Protein AF-A0A6C0EYR5-F1 (afdb_monomer)

Structure (mmCIF, N/CA/C/O backbone):
data_AF-A0A6C0EYR5-F1
#
_entry.id   AF-A0A6C0EYR5-F1
#
loop_
_atom_site.group_PDB
_atom_site.id
_atom_site.type_symbol
_atom_site.label_atom_id
_atom_site.label_alt_id
_atom_site.label_comp_id
_atom_site.label_asym_id
_atom_site.label_entity_id
_atom_site.label_seq_id
_atom_site.pdbx_PDB_ins_code
_atom_site.Cartn_x
_atom_site.Cartn_y
_atom_site.Cartn_z
_atom_site.occupancy
_atom_site.B_iso_or_equiv
_atom_site.auth_seq_id
_atom_site.auth_comp_id
_atom_site.auth_asym_id
_atom_site.auth_atom_id
_at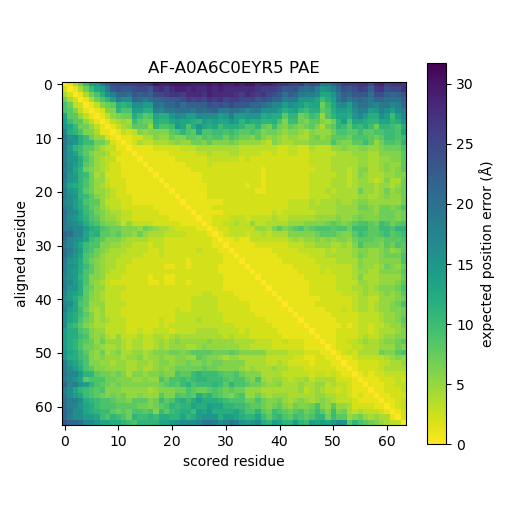om_site.pdbx_PDB_model_num
ATOM 1 N N . MET A 1 1 ? 19.200 6.831 -26.471 1.00 37.12 1 MET A N 1
ATOM 2 C CA . MET A 1 1 ? 19.731 6.877 -25.093 1.00 37.12 1 MET A CA 1
ATOM 3 C C . MET A 1 1 ? 18.977 5.825 -24.299 1.00 37.12 1 MET A C 1
ATOM 5 O O . MET A 1 1 ? 17.780 5.989 -24.116 1.00 37.12 1 MET A O 1
ATOM 9 N N . ASN A 1 2 ? 19.625 4.716 -23.933 1.00 44.41 2 ASN A N 1
ATOM 10 C CA . ASN A 1 2 ? 19.017 3.706 -23.064 1.00 44.41 2 ASN A CA 1
ATOM 11 C C . ASN A 1 2 ? 18.990 4.271 -21.646 1.00 44.41 2 ASN A C 1
ATOM 13 O O . ASN A 1 2 ? 20.015 4.276 -20.969 1.00 44.41 2 ASN A O 1
ATOM 17 N N . GLN A 1 3 ? 17.844 4.797 -21.223 1.00 42.00 3 GLN A N 1
ATOM 18 C CA . GLN A 1 3 ? 17.613 5.100 -19.817 1.00 42.00 3 GLN A CA 1
ATOM 19 C C . GLN A 1 3 ? 17.396 3.760 -19.110 1.00 42.00 3 GLN A C 1
ATOM 21 O O . GLN A 1 3 ? 16.281 3.256 -19.044 1.00 42.00 3 GLN A O 1
ATOM 26 N N . GLN A 1 4 ? 18.488 3.130 -18.671 1.00 49.06 4 GLN A N 1
ATOM 27 C CA . GLN A 1 4 ? 18.399 2.096 -17.649 1.00 49.06 4 GLN A CA 1
ATOM 28 C C . GLN A 1 4 ? 17.927 2.805 -16.387 1.00 49.06 4 GLN A C 1
ATOM 30 O O . GLN A 1 4 ? 18.677 3.560 -15.769 1.00 49.06 4 GLN A O 1
ATOM 35 N N . THR A 1 5 ? 16.651 2.639 -16.065 1.00 54.00 5 THR A N 1
ATOM 36 C CA . THR A 1 5 ? 16.140 3.042 -14.767 1.00 54.00 5 THR A CA 1
ATOM 37 C C . THR A 1 5 ? 16.883 2.248 -13.689 1.00 54.00 5 THR A C 1
ATOM 39 O O . THR A 1 5 ? 17.236 1.084 -13.916 1.00 54.00 5 THR A O 1
ATOM 42 N N . PRO A 1 6 ? 17.227 2.876 -12.550 1.00 59.69 6 PRO A N 1
ATOM 43 C CA . PRO A 1 6 ? 17.899 2.172 -11.463 1.00 59.69 6 PRO A CA 1
ATOM 44 C C . PRO A 1 6 ? 17.052 0.963 -11.037 1.00 59.69 6 PRO A C 1
ATOM 46 O O . PRO A 1 6 ? 15.831 1.039 -11.107 1.00 59.69 6 PRO A O 1
ATOM 49 N N . PRO A 1 7 ? 17.648 -0.167 -10.628 1.00 65.62 7 PRO A N 1
ATOM 50 C CA . PRO A 1 7 ? 16.867 -1.327 -10.218 1.00 65.62 7 PRO A CA 1
ATOM 51 C C . PRO A 1 7 ? 15.993 -0.974 -9.008 1.00 65.62 7 PRO A C 1
ATOM 53 O O . PRO A 1 7 ? 16.474 -0.357 -8.056 1.00 65.62 7 PRO A O 1
ATOM 56 N N . VAL A 1 8 ? 14.720 -1.385 -9.029 1.00 67.19 8 VAL A N 1
ATOM 57 C CA . VAL A 1 8 ? 13.868 -1.322 -7.833 1.00 67.19 8 VAL A CA 1
ATOM 58 C C . VAL A 1 8 ? 14.524 -2.132 -6.725 1.00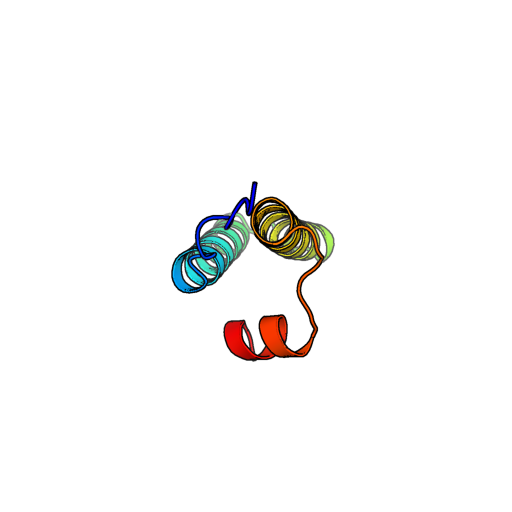 67.19 8 VAL A C 1
ATOM 60 O O . VAL A 1 8 ? 14.877 -3.296 -6.924 1.00 67.19 8 VAL A O 1
ATOM 63 N N . ASN A 1 9 ? 14.664 -1.528 -5.547 1.00 74.69 9 ASN A N 1
ATOM 64 C CA . ASN A 1 9 ? 15.069 -2.261 -4.361 1.00 74.69 9 ASN A CA 1
ATOM 65 C C . ASN A 1 9 ? 13.833 -2.906 -3.724 1.00 74.69 9 ASN A C 1
ATOM 67 O O . ASN A 1 9 ? 13.183 -2.325 -2.859 1.00 74.69 9 ASN A O 1
ATOM 71 N N . TYR A 1 10 ? 13.508 -4.109 -4.189 1.00 69.12 10 TYR A N 1
ATOM 72 C CA . TYR A 1 10 ? 12.338 -4.877 -3.756 1.00 69.12 10 TYR A CA 1
ATOM 73 C C . TYR A 1 10 ? 12.285 -5.103 -2.240 1.00 69.12 10 TYR A C 1
ATOM 75 O O . TYR A 1 10 ? 11.208 -5.048 -1.656 1.00 69.12 10 TYR A O 1
ATOM 83 N N . LEU A 1 11 ? 13.447 -5.266 -1.599 1.00 71.31 11 LEU A N 1
ATOM 84 C CA . LEU A 1 11 ? 13.552 -5.440 -0.151 1.00 71.31 11 LEU A CA 1
ATOM 85 C C . LEU A 1 11 ? 13.078 -4.191 0.612 1.00 71.31 11 LEU A C 1
ATOM 87 O O . LEU A 1 11 ? 12.488 -4.297 1.683 1.00 71.31 11 LEU A O 1
ATOM 91 N N . ASN A 1 12 ? 13.302 -3.001 0.047 1.00 82.56 12 ASN A N 1
ATOM 92 C CA . ASN A 1 12 ? 12.860 -1.751 0.660 1.00 82.56 12 ASN A CA 1
ATOM 93 C C . ASN A 1 12 ? 11.340 -1.573 0.555 1.00 82.56 12 ASN A C 1
ATOM 95 O O . ASN A 1 12 ? 10.731 -1.131 1.522 1.00 82.56 12 ASN A O 1
ATOM 99 N N . LEU A 1 13 ? 10.735 -1.937 -0.582 1.00 82.62 13 LEU A N 1
ATOM 100 C CA . LEU A 1 13 ? 9.282 -1.853 -0.788 1.00 82.62 13 LEU A CA 1
ATOM 101 C C . LEU A 1 13 ? 8.513 -2.786 0.152 1.00 82.62 13 LEU A C 1
ATOM 103 O O . LEU A 1 13 ? 7.491 -2.399 0.715 1.00 82.62 13 LEU A O 1
ATOM 107 N N . GLU A 1 14 ? 9.009 -4.011 0.328 1.00 82.44 14 GLU A N 1
ATOM 108 C CA . GLU A 1 14 ? 8.416 -4.978 1.252 1.00 82.44 14 GLU A CA 1
ATOM 109 C C . GLU A 1 14 ? 8.510 -4.479 2.700 1.00 82.44 14 GLU A C 1
ATOM 111 O O . GLU A 1 14 ? 7.500 -4.420 3.403 1.00 82.44 14 GLU A O 1
ATOM 116 N N . GLN A 1 15 ? 9.701 -4.039 3.124 1.00 88.00 15 GLN A N 1
ATOM 117 C CA . GLN A 1 15 ? 9.913 -3.529 4.478 1.00 88.00 15 GLN A CA 1
ATOM 118 C C . GLN A 1 15 ? 9.080 -2.270 4.761 1.00 88.00 15 GLN A C 1
ATOM 120 O O . GLN A 1 15 ? 8.521 -2.144 5.851 1.00 88.00 15 GLN A O 1
ATOM 125 N N . ASP A 1 16 ? 8.976 -1.346 3.802 1.00 89.31 16 ASP A N 1
ATOM 126 C CA . ASP A 1 16 ? 8.148 -0.143 3.938 1.00 89.31 16 ASP A CA 1
ATOM 127 C C . ASP A 1 16 ? 6.660 -0.498 4.060 1.00 89.31 16 ASP A C 1
ATOM 129 O O . ASP A 1 16 ? 5.978 -0.028 4.974 1.00 89.31 16 ASP A O 1
ATOM 133 N N . GLY A 1 17 ? 6.175 -1.413 3.214 1.00 89.75 17 GLY A N 1
ATOM 134 C CA . GLY A 1 17 ? 4.812 -1.936 3.300 1.00 89.75 17 GLY A CA 1
ATOM 135 C C . GLY A 1 17 ? 4.516 -2.576 4.659 1.00 89.75 17 GLY A C 1
ATOM 136 O O . GLY A 1 17 ? 3.491 -2.272 5.274 1.00 89.75 17 GLY A O 1
ATOM 137 N N . MET A 1 18 ? 5.434 -3.401 5.174 1.00 90.62 18 MET A N 1
ATOM 138 C CA . MET A 1 18 ? 5.310 -4.008 6.504 1.00 90.62 18 MET A CA 1
ATOM 139 C C . MET A 1 18 ? 5.258 -2.963 7.623 1.00 90.62 18 MET A C 1
ATOM 141 O O . MET A 1 18 ? 4.392 -3.053 8.495 1.00 90.62 18 MET A O 1
ATOM 145 N N . ASN A 1 19 ? 6.138 -1.958 7.588 1.00 94.12 19 ASN A N 1
ATOM 146 C CA . ASN A 1 19 ? 6.179 -0.896 8.596 1.00 94.12 19 ASN A CA 1
ATOM 147 C C . ASN A 1 19 ? 4.862 -0.104 8.630 1.00 94.12 19 ASN A C 1
ATOM 149 O O . ASN A 1 19 ? 4.321 0.157 9.707 1.00 94.12 19 ASN A O 1
ATOM 153 N N . LYS A 1 20 ? 4.312 0.233 7.456 1.00 92.81 20 LYS A N 1
ATOM 154 C CA . LYS A 1 20 ? 3.032 0.949 7.333 1.00 92.81 20 LYS A CA 1
ATOM 155 C C . LYS A 1 20 ? 1.860 0.114 7.845 1.00 92.81 20 LYS A C 1
ATOM 157 O O . LYS A 1 20 ? 1.000 0.631 8.556 1.00 92.81 20 LYS A O 1
ATOM 162 N N . VAL A 1 21 ? 1.833 -1.186 7.542 1.00 92.56 21 VAL A N 1
ATOM 163 C CA . VAL A 1 21 ? 0.814 -2.096 8.089 1.00 92.56 21 VAL A CA 1
ATOM 164 C C . VAL A 1 21 ? 0.922 -2.169 9.614 1.00 92.56 21 VAL A C 1
ATOM 166 O O . VAL A 1 21 ? -0.092 -2.043 10.300 1.00 92.56 21 VAL A O 1
ATOM 169 N N . GLU A 1 22 ? 2.130 -2.308 10.165 1.00 94.25 22 GLU A N 1
ATOM 170 C CA . GLU A 1 22 ? 2.351 -2.311 1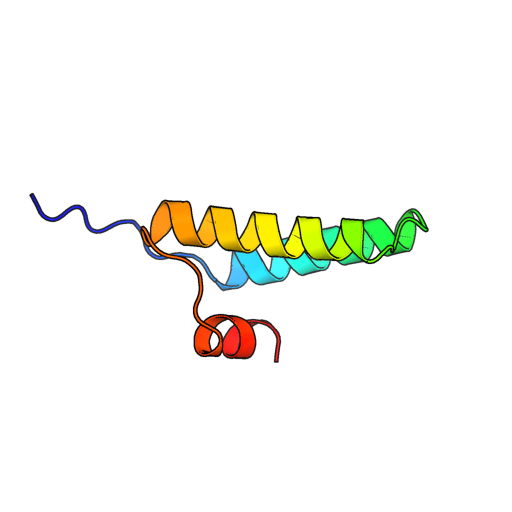1.616 1.00 94.25 22 GLU A CA 1
ATOM 171 C C . GLU A 1 22 ? 1.853 -1.012 12.278 1.00 94.25 22 GLU A C 1
ATOM 173 O O . GLU A 1 22 ? 1.233 -1.047 13.344 1.00 94.25 22 GLU A O 1
ATOM 178 N N . GLU A 1 23 ? 2.066 0.141 11.640 1.00 94.19 23 GLU A N 1
ATOM 179 C CA . GLU A 1 23 ? 1.559 1.432 12.112 1.00 94.19 23 GLU A CA 1
ATOM 180 C C . GLU A 1 23 ? 0.022 1.501 12.108 1.00 94.19 23 GLU A C 1
ATOM 182 O O . GLU A 1 23 ? -0.584 1.974 13.079 1.00 94.19 23 GLU A O 1
ATOM 187 N N . LEU A 1 24 ? -0.636 0.964 11.074 1.00 93.69 24 LEU A N 1
ATOM 188 C CA . LEU A 1 24 ? -2.099 0.859 11.046 1.00 93.69 24 LEU A CA 1
ATOM 189 C C . LEU A 1 24 ? -2.629 0.009 12.206 1.00 93.69 24 LEU A C 1
ATOM 191 O O . LEU A 1 24 ? -3.629 0.381 12.826 1.00 93.69 24 LEU A O 1
ATOM 195 N N . PHE A 1 25 ? -1.947 -1.092 12.540 1.00 92.12 25 PHE A N 1
ATOM 196 C CA . PHE A 1 25 ? -2.291 -1.914 13.704 1.00 92.12 25 PHE A CA 1
ATOM 197 C C . PHE A 1 25 ? -2.115 -1.147 15.017 1.00 92.12 25 PHE A C 1
ATOM 199 O O . PHE A 1 25 ? -3.024 -1.145 15.846 1.00 92.12 25 PHE A O 1
ATOM 206 N N . LYS A 1 26 ? -0.991 -0.442 15.200 1.00 95.38 26 LYS A N 1
ATOM 207 C CA . LYS A 1 26 ? -0.730 0.366 16.409 1.00 95.38 26 LYS A CA 1
ATOM 208 C C . LYS A 1 26 ? -1.768 1.466 16.617 1.00 95.38 26 LYS A C 1
ATOM 210 O O . LYS A 1 26 ? -2.094 1.795 17.755 1.00 95.38 26 LYS A O 1
ATOM 215 N N . THR A 1 27 ? -2.285 2.026 15.528 1.00 93.75 27 THR A N 1
ATOM 216 C CA . THR A 1 27 ? -3.261 3.121 15.561 1.00 93.75 27 THR A CA 1
ATOM 217 C C . THR A 1 27 ? -4.720 2.655 15.492 1.00 93.75 27 THR A C 1
ATOM 219 O O . THR A 1 27 ? -5.614 3.496 15.514 1.00 93.75 27 THR A O 1
ATOM 222 N N . ASN A 1 28 ? -4.982 1.338 15.459 1.00 91.06 28 ASN A N 1
ATOM 223 C CA . ASN A 1 28 ? -6.315 0.743 15.266 1.00 91.06 28 ASN A CA 1
ATOM 224 C C . ASN A 1 28 ? -7.056 1.258 14.010 1.00 91.06 28 ASN A C 1
ATOM 226 O O . ASN A 1 28 ? -8.283 1.341 13.999 1.00 91.06 28 ASN A O 1
ATOM 230 N N . ASN A 1 29 ? -6.322 1.569 12.936 1.00 91.88 29 ASN A N 1
ATOM 231 C CA . ASN A 1 29 ? -6.857 2.101 11.672 1.00 91.88 29 ASN A CA 1
ATOM 232 C C . ASN A 1 29 ? -6.773 1.093 10.510 1.00 91.88 29 ASN A C 1
ATOM 234 O O . ASN A 1 29 ? -6.684 1.471 9.336 1.00 91.88 29 ASN A O 1
ATOM 238 N N . VAL A 1 30 ? -6.774 -0.206 10.816 1.00 93.50 30 VAL A N 1
ATOM 239 C CA . VAL A 1 30 ? -6.760 -1.257 9.792 1.00 93.50 30 VAL A CA 1
ATOM 240 C C . VAL A 1 30 ? -8.137 -1.328 9.130 1.00 93.50 30 VAL A C 1
ATOM 242 O O . VAL A 1 30 ? -9.120 -1.741 9.741 1.00 93.50 30 VAL A O 1
ATOM 245 N N . THR A 1 31 ? -8.199 -0.905 7.872 1.00 94.69 31 THR A N 1
ATOM 246 C CA . THR A 1 31 ? -9.386 -0.934 7.013 1.00 94.69 31 THR A CA 1
ATOM 247 C C . THR A 1 31 ? -8.968 -1.402 5.626 1.00 94.69 31 THR A C 1
ATOM 249 O O . THR A 1 31 ? -7.811 -1.234 5.239 1.00 94.69 31 THR A O 1
ATOM 252 N N . ASP A 1 32 ? -9.907 -1.920 4.839 1.00 92.81 32 ASP A N 1
ATOM 253 C CA . ASP A 1 32 ? -9.612 -2.341 3.465 1.00 92.81 32 ASP A CA 1
ATOM 254 C C . ASP A 1 32 ? -9.015 -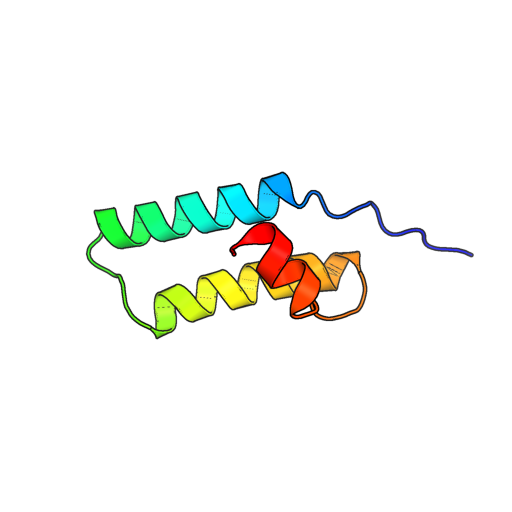1.194 2.636 1.00 92.81 32 ASP A C 1
ATOM 256 O O . ASP A 1 32 ? -8.046 -1.392 1.909 1.00 92.81 32 ASP A O 1
ATOM 260 N N . ASN A 1 33 ? -9.524 0.033 2.807 1.00 94.19 33 ASN A N 1
ATOM 261 C CA . ASN A 1 33 ? -8.986 1.210 2.124 1.00 94.19 33 ASN A CA 1
ATOM 262 C C . ASN A 1 33 ? -7.557 1.552 2.561 1.00 94.19 33 ASN A C 1
ATOM 264 O O . ASN A 1 33 ? -6.741 1.901 1.712 1.00 94.19 33 ASN A O 1
ATOM 268 N N . SER A 1 34 ? -7.234 1.469 3.856 1.00 92.62 34 SER A N 1
ATOM 269 C CA . SER A 1 34 ? -5.877 1.778 4.323 1.00 92.62 34 SER A CA 1
ATOM 270 C C . SER A 1 34 ? -4.862 0.739 3.843 1.00 92.62 34 SER A C 1
ATOM 272 O O . SER A 1 34 ? -3.764 1.113 3.436 1.00 92.62 34 SER A O 1
ATOM 274 N N . LEU A 1 35 ? -5.252 -0.536 3.769 1.00 91.56 35 LEU A N 1
ATOM 275 C CA . LEU A 1 35 ? -4.428 -1.593 3.176 1.00 91.56 35 LEU A CA 1
ATOM 276 C C . LEU A 1 35 ? -4.268 -1.423 1.656 1.00 91.56 35 LEU A C 1
ATOM 278 O O . LEU A 1 35 ? -3.157 -1.533 1.139 1.00 91.56 35 LEU A O 1
ATOM 282 N N . LEU A 1 36 ? -5.350 -1.104 0.935 1.00 92.44 36 LEU A N 1
ATOM 283 C CA . LEU A 1 36 ? -5.301 -0.837 -0.507 1.00 92.44 36 LEU A CA 1
ATOM 284 C C . LEU A 1 36 ? -4.412 0.364 -0.842 1.00 92.44 36 LEU A C 1
ATOM 286 O O . LEU A 1 36 ? -3.696 0.322 -1.839 1.00 92.44 36 LEU A O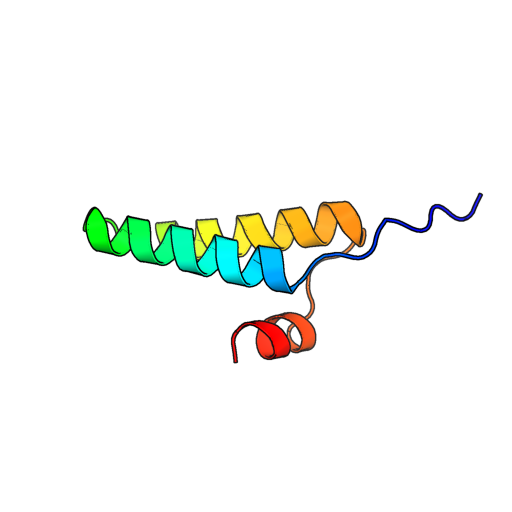 1
ATOM 290 N N . ASN A 1 37 ? -4.418 1.408 -0.011 1.00 93.81 37 ASN A N 1
ATOM 291 C CA . ASN A 1 37 ? -3.545 2.566 -0.199 1.00 93.81 37 ASN A CA 1
ATOM 292 C C . ASN A 1 37 ? -2.064 2.176 -0.119 1.00 93.81 37 ASN A C 1
ATOM 294 O O . ASN A 1 37 ? -1.311 2.539 -1.016 1.00 93.81 37 ASN A O 1
ATOM 298 N N . ILE A 1 38 ? -1.666 1.366 0.870 1.00 91.69 38 ILE A N 1
ATOM 299 C CA . ILE A 1 38 ? -0.280 0.877 0.997 1.00 91.69 38 ILE A CA 1
ATOM 300 C C . ILE A 1 38 ? 0.135 0.072 -0.244 1.00 91.69 38 ILE A C 1
ATOM 302 O O . ILE A 1 38 ? 1.223 0.269 -0.784 1.00 91.69 38 ILE A O 1
ATOM 306 N N . ILE A 1 39 ? -0.746 -0.807 -0.735 1.00 88.31 39 ILE A N 1
ATOM 307 C CA . ILE A 1 39 ? -0.484 -1.605 -1.943 1.00 88.31 39 ILE A CA 1
ATOM 308 C C . ILE A 1 39 ? -0.329 -0.701 -3.175 1.00 88.31 39 ILE A C 1
ATOM 310 O O . ILE A 1 39 ? 0.579 -0.904 -3.985 1.00 88.31 39 ILE A O 1
ATOM 314 N N . ASN A 1 40 ? -1.205 0.296 -3.323 1.00 90.38 40 ASN A N 1
ATOM 315 C CA . ASN A 1 40 ? -1.165 1.228 -4.447 1.00 90.38 40 ASN A CA 1
ATOM 316 C C . ASN A 1 40 ? 0.102 2.090 -4.425 1.00 90.38 40 ASN A C 1
ATOM 318 O O . ASN A 1 40 ? 0.731 2.236 -5.468 1.00 90.38 40 ASN A O 1
ATOM 322 N N . GLU A 1 41 ? 0.520 2.578 -3.255 1.00 90.38 41 GLU A N 1
ATOM 323 C CA . GLU A 1 41 ? 1.773 3.325 -3.090 1.00 90.38 41 GLU A CA 1
ATOM 324 C C . GLU A 1 41 ? 2.987 2.504 -3.542 1.00 90.38 41 GLU A C 1
ATOM 326 O O . GLU A 1 41 ? 3.782 2.975 -4.357 1.00 90.38 41 GLU A O 1
ATOM 331 N N . GLY A 1 42 ? 3.100 1.248 -3.093 1.00 87.88 42 GLY A N 1
ATOM 332 C CA . GLY A 1 42 ? 4.192 0.367 -3.517 1.00 87.88 42 GLY A CA 1
ATOM 333 C C . GLY A 1 42 ? 4.171 0.068 -5.023 1.00 87.88 42 GLY A C 1
ATOM 334 O O . GLY A 1 42 ? 5.220 -0.018 -5.666 1.00 87.88 42 GLY A O 1
ATOM 335 N N . ASN A 1 43 ? 2.980 -0.048 -5.621 1.00 87.69 43 ASN A N 1
ATOM 336 C CA . ASN A 1 43 ? 2.834 -0.237 -7.065 1.00 87.69 43 ASN A CA 1
ATOM 337 C C . ASN A 1 43 ? 3.192 1.033 -7.862 1.00 87.69 43 ASN A C 1
ATOM 339 O O 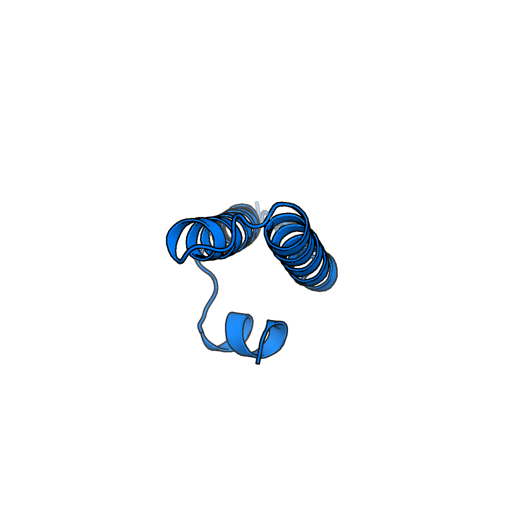. ASN A 1 43 ? 3.804 0.929 -8.927 1.00 87.69 43 ASN A O 1
ATOM 343 N N . ASP A 1 44 ? 2.857 2.221 -7.356 1.00 90.25 44 ASP A N 1
ATOM 344 C CA . ASP A 1 44 ? 3.232 3.500 -7.965 1.00 90.25 44 ASP A CA 1
ATOM 345 C C . ASP A 1 44 ? 4.746 3.731 -7.895 1.00 90.25 44 ASP A C 1
ATOM 347 O O . ASP A 1 44 ? 5.354 4.134 -8.892 1.00 90.25 44 ASP A O 1
ATOM 351 N N . GLU A 1 45 ? 5.383 3.394 -6.771 1.00 87.69 45 GLU A N 1
ATOM 352 C CA . GLU A 1 45 ? 6.841 3.438 -6.639 1.00 87.69 45 GLU A CA 1
ATOM 353 C C . GLU A 1 45 ? 7.510 2.457 -7.610 1.00 87.69 45 GLU A C 1
ATOM 355 O O . GLU A 1 45 ? 8.384 2.853 -8.388 1.00 87.69 45 GLU A O 1
ATOM 360 N N . PHE A 1 46 ? 7.029 1.211 -7.677 1.00 87.56 46 PHE A N 1
ATOM 361 C CA . PHE A 1 46 ? 7.500 0.237 -8.663 1.00 87.56 46 PHE A CA 1
ATOM 362 C C . PHE A 1 46 ? 7.350 0.756 -10.101 1.00 87.56 46 PHE A C 1
ATOM 364 O O . PHE A 1 46 ? 8.269 0.622 -10.919 1.00 87.56 46 PHE A O 1
ATOM 371 N N . LYS A 1 47 ? 6.208 1.370 -10.420 1.00 89.38 47 LYS A N 1
ATOM 372 C CA . LYS A 1 47 ? 5.917 1.917 -11.748 1.00 89.38 47 LYS A CA 1
ATOM 373 C C . LYS A 1 47 ? 6.794 3.109 -12.094 1.00 89.38 47 LYS A C 1
ATOM 375 O O . LYS A 1 47 ? 7.205 3.219 -13.249 1.00 89.38 47 LYS A O 1
ATOM 380 N N . SER A 1 48 ? 7.104 3.968 -11.127 1.00 87.00 48 SER A N 1
ATOM 381 C CA . SER A 1 48 ? 7.988 5.121 -11.328 1.00 87.00 48 SER A CA 1
ATOM 382 C C . SER A 1 48 ? 9.377 4.702 -11.820 1.00 87.00 48 SER A C 1
ATOM 384 O O . SER A 1 48 ? 9.991 5.398 -12.628 1.00 87.00 48 SER A O 1
ATOM 386 N N . VAL A 1 49 ? 9.827 3.517 -11.400 1.00 85.38 49 VAL A N 1
ATOM 387 C CA . VAL A 1 49 ? 11.130 2.960 -11.752 1.00 85.38 49 VAL A CA 1
ATOM 388 C C . VAL A 1 49 ? 11.059 2.057 -12.987 1.00 85.38 49 VAL A C 1
ATOM 390 O O . VAL A 1 49 ? 11.935 2.114 -13.841 1.00 85.38 49 VAL A O 1
ATOM 393 N N . ASN A 1 50 ? 10.030 1.223 -13.137 1.00 84.38 50 ASN A N 1
ATOM 394 C CA .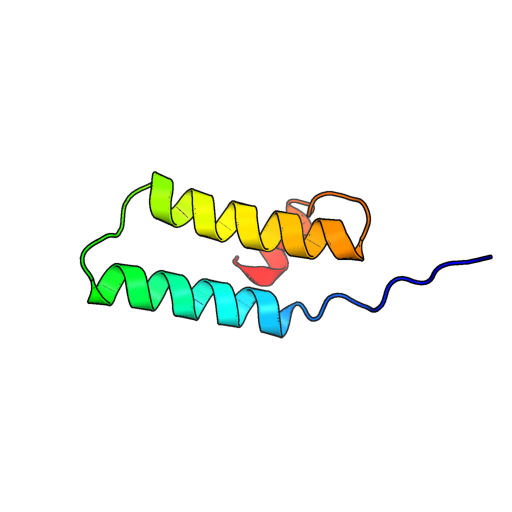 ASN A 1 50 ? 9.969 0.249 -14.239 1.00 84.38 50 ASN A CA 1
ATOM 395 C C . ASN A 1 50 ? 9.182 0.733 -15.463 1.00 84.38 50 ASN A C 1
ATOM 397 O O . ASN A 1 50 ? 9.169 0.057 -16.490 1.00 84.38 50 ASN A O 1
ATOM 401 N N . GLY A 1 51 ? 8.465 1.854 -15.357 1.00 87.06 51 GLY A N 1
ATOM 402 C CA . GLY A 1 51 ? 7.572 2.352 -16.406 1.00 87.06 51 GLY A CA 1
ATOM 403 C C . GLY A 1 51 ? 6.330 1.481 -16.642 1.00 87.06 51 GLY A C 1
ATOM 404 O O . GLY A 1 51 ? 5.591 1.710 -17.598 1.00 87.06 51 GLY A O 1
ATOM 405 N N . ARG A 1 52 ? 6.082 0.481 -15.788 1.00 88.31 52 ARG A N 1
ATOM 406 C CA . ARG A 1 52 ? 4.934 -0.434 -15.857 1.00 88.31 52 ARG A CA 1
ATOM 407 C C . ARG A 1 52 ? 4.446 -0.817 -14.465 1.00 88.31 52 ARG A C 1
ATOM 409 O O . ARG A 1 52 ? 5.205 -0.742 -13.509 1.00 88.31 52 ARG A O 1
ATOM 416 N N . ASN A 1 53 ? 3.207 -1.290 -14.376 1.00 86.06 53 ASN A N 1
ATOM 417 C CA . ASN A 1 53 ? 2.676 -1.855 -13.136 1.00 86.06 53 ASN A CA 1
ATOM 418 C C . ASN A 1 53 ? 3.410 -3.155 -12.763 1.00 86.06 53 ASN A C 1
ATOM 420 O O . ASN A 1 53 ? 3.944 -3.859 -13.637 1.00 86.06 53 ASN A O 1
ATOM 424 N N . MET A 1 54 ? 3.391 -3.481 -11.471 1.00 84.75 54 MET A N 1
ATOM 425 C CA . MET A 1 54 ? 3.895 -4.751 -10.960 1.00 84.75 54 MET A CA 1
ATOM 426 C C . MET A 1 54 ? 3.037 -5.907 -11.491 1.00 84.75 54 MET A C 1
ATOM 428 O O . MET A 1 54 ? 1.808 -5.816 -11.550 1.00 84.75 54 MET A O 1
ATOM 432 N N . THR A 1 55 ? 3.673 -6.995 -11.924 1.00 85.38 55 THR A N 1
ATOM 433 C CA . THR A 1 55 ? 2.946 -8.209 -12.314 1.00 85.38 55 THR A CA 1
ATOM 434 C C . THR A 1 55 ? 2.509 -8.998 -11.086 1.00 85.38 55 THR A C 1
ATOM 436 O O . THR A 1 55 ? 3.104 -8.891 -10.015 1.00 85.38 55 THR A O 1
ATOM 439 N N . TYR A 1 56 ? 1.511 -9.868 -11.256 1.00 76.31 56 TYR A N 1
ATOM 440 C CA . TYR A 1 56 ? 1.106 -10.788 -10.192 1.00 76.31 56 TYR A CA 1
ATOM 441 C C . TYR A 1 56 ? 2.271 -11.661 -9.698 1.00 76.31 56 TYR A C 1
ATOM 443 O O . TYR A 1 56 ? 2.390 -11.897 -8.502 1.00 76.31 56 TYR A O 1
ATOM 451 N N . SER A 1 57 ? 3.152 -12.112 -10.598 1.00 79.31 57 SER A N 1
ATOM 452 C CA . SER A 1 57 ? 4.321 -12.925 -10.242 1.00 79.31 57 SER A CA 1
ATOM 453 C C . SER A 1 57 ? 5.309 -12.167 -9.354 1.00 79.31 57 SER A C 1
ATOM 455 O O . SER A 1 57 ? 5.846 -12.743 -8.415 1.00 79.31 57 SER A O 1
ATOM 457 N N . GLU A 1 58 ? 5.526 -10.879 -9.630 1.00 77.88 58 GLU A N 1
ATOM 458 C CA . GLU A 1 58 ? 6.394 -10.010 -8.825 1.00 77.88 58 GLU A CA 1
ATOM 459 C C . GLU A 1 58 ? 5.768 -9.717 -7.462 1.00 77.88 58 GLU A C 1
ATOM 461 O O . GLU A 1 58 ? 6.428 -9.924 -6.450 1.00 77.88 58 GLU A O 1
ATOM 466 N N . MET A 1 59 ? 4.475 -9.370 -7.420 1.00 76.50 59 MET A N 1
ATOM 467 C CA . MET A 1 59 ? 3.749 -9.221 -6.152 1.00 76.50 59 MET A CA 1
ATOM 468 C C . MET A 1 59 ? 3.813 -10.501 -5.318 1.00 76.50 59 MET A C 1
ATOM 470 O O . MET A 1 59 ? 4.129 -10.458 -4.136 1.00 76.50 59 MET A O 1
ATOM 474 N N . ARG A 1 60 ? 3.542 -11.661 -5.924 1.00 74.81 60 ARG A N 1
ATOM 475 C CA . ARG A 1 60 ? 3.574 -12.943 -5.216 1.00 74.81 60 ARG A CA 1
ATOM 476 C C . ARG A 1 60 ? 4.973 -13.291 -4.718 1.00 74.81 60 ARG A C 1
ATOM 478 O O . ARG A 1 60 ? 5.089 -13.868 -3.652 1.00 74.81 60 ARG A O 1
ATOM 485 N N . SER A 1 61 ? 6.022 -12.953 -5.463 1.00 74.38 61 SER A N 1
ATOM 486 C CA . SER A 1 61 ? 7.394 -13.186 -5.008 1.00 74.38 61 SER A CA 1
ATOM 487 C C . SER A 1 61 ? 7.789 -12.307 -3.819 1.00 74.38 61 SER A C 1
ATOM 489 O O . SER A 1 61 ? 8.727 -12.671 -3.118 1.00 74.38 61 SER A O 1
ATOM 491 N N . MET A 1 62 ? 7.137 -11.156 -3.635 1.00 68.12 62 MET A N 1
ATOM 492 C CA . MET A 1 62 ? 7.410 -10.219 -2.539 1.00 68.12 62 MET A CA 1
ATOM 493 C C . MET A 1 62 ? 6.507 -10.439 -1.322 1.00 68.12 62 MET A C 1
ATOM 495 O O . MET A 1 62 ? 6.906 -10.124 -0.214 1.00 68.12 62 MET A O 1
ATOM 499 N N . PHE A 1 63 ? 5.284 -10.938 -1.521 1.00 64.44 63 PHE A N 1
ATOM 500 C CA . PHE A 1 63 ? 4.250 -10.962 -0.478 1.00 64.44 63 PHE A CA 1
ATOM 501 C C . PHE A 1 63 ? 3.588 -12.336 -0.263 1.00 64.44 63 PHE A C 1
ATOM 503 O O . PHE A 1 63 ? 2.649 -12.431 0.529 1.00 64.44 63 PHE A O 1
ATOM 510 N N . GLY A 1 64 ? 3.982 -13.373 -1.011 1.00 55.72 64 GLY A N 1
ATOM 511 C CA . GLY A 1 64 ? 3.310 -14.680 -1.066 1.00 55.72 64 GLY A CA 1
ATOM 512 C C . GLY A 1 64 ? 4.141 -15.863 -0.597 1.00 55.72 64 GLY A C 1
ATOM 513 O O . GLY A 1 64 ? 5.383 -15.761 -0.551 1.00 55.72 64 GLY A O 1
#

Organism: NCBI:txid1070528

Radius of gyration: 13.24 Å; Cα contacts (8 Å, |Δi|>4): 35; chains: 1; bounding box: 29×22×42 Å

pLDDT: mean 81.84, std 14.21, range [37.12, 95.38]

Seconda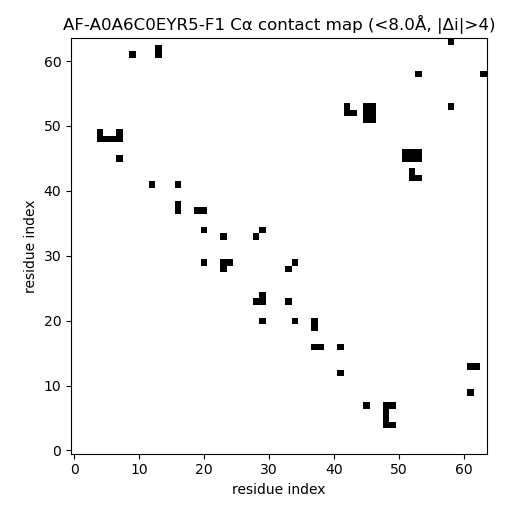ry structure (DSSP, 8-state):
----PPPP-HHHHHHHHHHHHHHHHHTT---HHHHHHHHHHHHHHHHHHHSSPPPHHHHHHHH-

Mean predicted aligned error: 6.48 Å

Nearest PDB structures (foldseek):
  6cik-assembly1_C  TM=5.711E-01  e=7.726E+00  Mus musculus

Sequence (64 aa):
MNQQTPPVNYLNLEQDGMNKVEELFKTNNVTDNSLLNIINEGNDEFKSVNGRNMTYSEMRSMFG

Foldseek 3Di:
DPPQQDDDPLVVLLVVLVVQVVVCVVVVNDDPVSNVVSVVVSQVVVCVRPVDGDDPVRVVVSPD

Solvent-accessible surface area (backbone atoms only — not comparable to full-atom va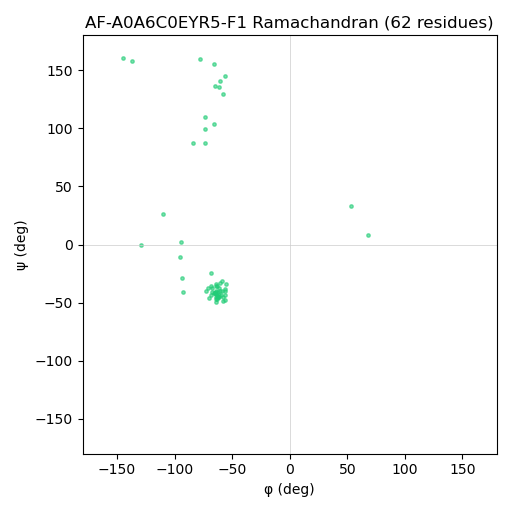lues): 3872 Å² total; per-residue (Å²): 133,87,78,75,56,69,80,79,61,61,71,56,53,47,52,50,48,50,52,54,53,52,49,27,58,78,68,74,55,77,42,74,66,56,54,48,48,51,54,49,52,51,36,50,56,47,19,76,46,68,78,42,76,73,48,71,68,57,50,40,73,70,77,102